Protein AF-A0A7G9G715-F1 (afdb_monomer)

Solvent-accessible surface area (backbone atoms only — not comparable to full-atom values): 4611 Å² total; per-residue (Å²): 113,51,70,62,49,54,50,49,49,52,54,47,54,55,49,49,53,55,49,47,71,67,40,89,52,67,65,58,35,51,49,53,50,51,54,51,51,53,52,48,50,51,34,40,76,66,70,51,41,54,73,67,57,46,51,53,55,50,52,55,51,49,55,51,49,53,54,50,50,50,66,67,68,49,73,80,90,78,84,132

Mean predicted aligned error: 5.47 Å

Foldseek 3Di:
DLVVVVVVLVVLLVVLLVQLLVDQDLVSLVVSLVVSLVVLVVCCVVVSDDPVVSVVSNVVSVVSSVVSVVVNPPDPPDDD

pLDDT: mean 87.65, std 12.7, range [43.75, 96.0]

Secondary structure (DSSP, 8-state):
-HHHHHHHHHHHHHHHHHHHHH--SHHHHHHHHHHHHHHHHHHHHTTSS-HHHHHHHHHHHHHHHHHHHHHHHS------

Organism: NCBI:txid2763669

Sequence (80 aa):
MEAQAREQVRKLLFRTKKDIQKAKDLETIAYLYAMTEGFLQGLVLAHTIDRQEYKRCRMEMESFRKGTETMKKAPSSGNC

Nearest PDB structures (foldseek):
  7m4u-assembly1_t  TM=7.767E-01  e=1.029E-01  Acinetobacter baumannii AB0057
  6yt9-assembly1_u  TM=7.880E-01  e=2.002E-01  Acinetobacter baumannii
  7y7e-assembly1_T  TM=7.468E-01  e=2.002E-01  Escherichia coli
  7n30-assembly1_ST  TM=7.411E-01  e=2.002E-01  Escherichia coli K-12
  8cwo-assembly1_T  TM=7.139E-01  e=2.878E-01  Cutibacterium acnes

Structure (mmCIF, N/CA/C/O backbone):
data_AF-A0A7G9G715-F1
#
_entry.id   AF-A0A7G9G715-F1
#
loop_
_atom_site.group_PDB
_atom_site.id
_atom_site.type_symbol
_atom_site.label_atom_id
_atom_site.label_alt_id
_atom_site.label_comp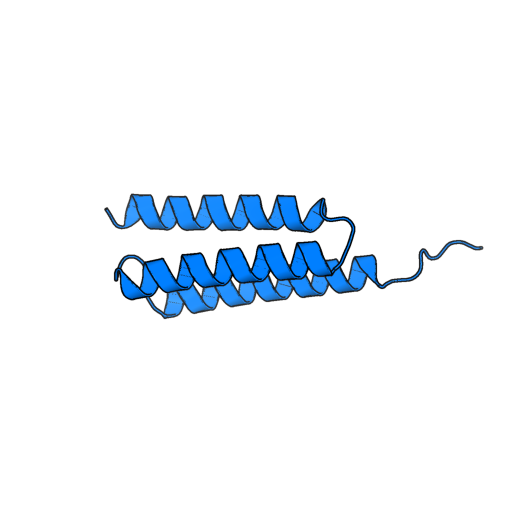_id
_atom_site.label_asym_id
_atom_site.label_entity_id
_atom_site.label_seq_id
_atom_site.pdbx_PDB_ins_code
_atom_site.Cartn_x
_atom_site.Cartn_y
_atom_site.Cartn_z
_atom_site.occupancy
_atom_site.B_iso_or_equiv
_atom_site.auth_seq_id
_atom_site.auth_comp_id
_atom_site.auth_asym_id
_atom_site.auth_atom_id
_atom_site.pdbx_PDB_model_num
ATOM 1 N N . MET A 1 1 ? 13.495 6.577 -15.718 1.00 64.62 1 MET A N 1
ATOM 2 C CA . MET A 1 1 ? 12.096 6.133 -15.517 1.00 64.62 1 MET A CA 1
ATOM 3 C C . MET A 1 1 ? 11.913 5.391 -14.190 1.00 64.62 1 MET A C 1
ATOM 5 O O . MET A 1 1 ? 11.050 5.791 -13.423 1.00 64.62 1 MET A O 1
ATOM 9 N N . GLU A 1 2 ? 12.754 4.409 -13.839 1.00 71.69 2 GLU A N 1
ATOM 10 C CA . GLU A 1 2 ? 12.617 3.635 -12.583 1.00 71.69 2 GLU A CA 1
ATOM 11 C C . GLU A 1 2 ? 12.669 4.464 -11.286 1.00 71.69 2 GLU A C 1
ATOM 13 O O . GLU A 1 2 ? 11.861 4.252 -10.384 1.00 71.69 2 GLU A O 1
ATOM 18 N N . ALA A 1 3 ? 13.576 5.443 -11.183 1.00 80.44 3 ALA A N 1
ATOM 19 C CA . ALA A 1 3 ? 13.692 6.283 -9.984 1.00 80.44 3 ALA A CA 1
ATOM 20 C C . ALA A 1 3 ? 12.401 7.068 -9.683 1.00 80.44 3 ALA A C 1
ATOM 22 O O . ALA A 1 3 ? 11.986 7.182 -8.531 1.00 80.44 3 ALA A O 1
ATOM 23 N N . GLN A 1 4 ? 11.725 7.552 -10.729 1.00 84.44 4 GLN A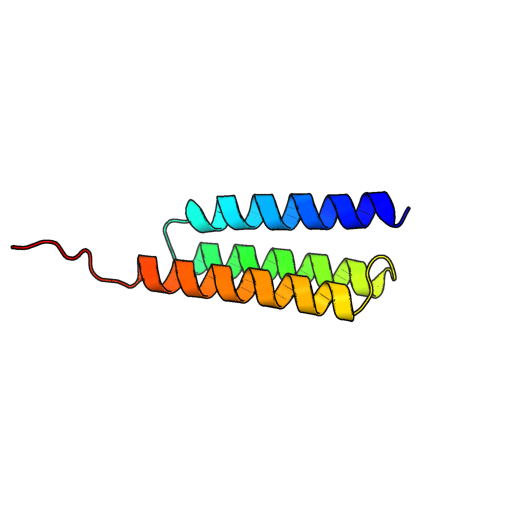 N 1
ATOM 24 C CA . GLN A 1 4 ? 10.459 8.272 -10.608 1.00 84.44 4 GLN A CA 1
ATOM 25 C C . GLN A 1 4 ? 9.333 7.350 -10.133 1.00 84.44 4 GLN A C 1
ATOM 27 O O . GLN A 1 4 ? 8.516 7.752 -9.308 1.00 84.44 4 GLN A O 1
ATOM 32 N N . ALA A 1 5 ? 9.305 6.106 -10.603 1.00 82.94 5 ALA A N 1
ATOM 33 C CA . ALA A 1 5 ? 8.286 5.155 -10.193 1.00 82.94 5 ALA A CA 1
ATOM 34 C C . ALA A 1 5 ? 8.489 4.639 -8.764 1.00 82.94 5 ALA A C 1
ATOM 36 O O . ALA A 1 5 ? 7.524 4.534 -8.011 1.00 82.94 5 ALA A O 1
ATOM 37 N N . ARG A 1 6 ? 9.736 4.403 -8.339 1.00 84.75 6 ARG A N 1
ATOM 38 C CA . ARG A 1 6 ? 10.044 4.090 -6.932 1.00 84.75 6 ARG A CA 1
ATOM 39 C C . ARG A 1 6 ? 9.616 5.223 -5.998 1.00 84.75 6 ARG A C 1
ATOM 41 O O . ARG A 1 6 ? 9.088 4.974 -4.916 1.00 84.75 6 ARG A O 1
ATOM 48 N N . GLU A 1 7 ? 9.780 6.470 -6.430 1.00 90.62 7 GLU A N 1
ATOM 49 C CA . GLU A 1 7 ? 9.294 7.628 -5.681 1.00 90.62 7 GLU A CA 1
ATOM 50 C C . GLU A 1 7 ? 7.759 7.702 -5.646 1.00 90.62 7 GLU A C 1
ATOM 52 O O . GLU A 1 7 ? 7.173 7.997 -4.604 1.00 90.62 7 GLU A O 1
ATOM 57 N N . GLN A 1 8 ? 7.078 7.371 -6.747 1.00 89.12 8 GLN A N 1
ATOM 58 C CA . GLN A 1 8 ? 5.617 7.250 -6.758 1.00 89.12 8 GLN A CA 1
ATOM 59 C C . GLN A 1 8 ? 5.123 6.151 -5.812 1.00 89.12 8 GLN A C 1
ATOM 61 O O . GLN A 1 8 ? 4.161 6.383 -5.083 1.00 89.12 8 GLN A O 1
ATOM 66 N N . VAL A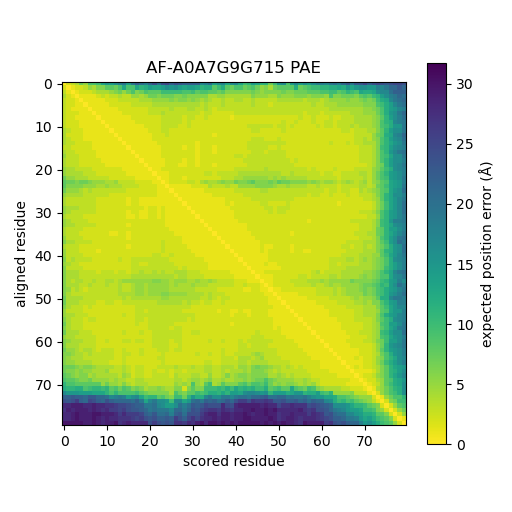 1 9 ? 5.807 5.003 -5.752 1.00 91.88 9 VAL A N 1
ATOM 67 C CA . VAL A 1 9 ? 5.513 3.934 -4.784 1.00 91.88 9 VAL A CA 1
ATOM 68 C C . VAL A 1 9 ? 5.634 4.453 -3.356 1.00 91.88 9 VAL A C 1
ATOM 70 O O . VAL A 1 9 ? 4.705 4.287 -2.570 1.00 91.88 9 VAL A O 1
ATOM 73 N N . ARG A 1 10 ? 6.725 5.147 -3.012 1.00 92.69 10 ARG A N 1
ATOM 74 C CA . ARG A 1 10 ? 6.896 5.731 -1.670 1.00 92.69 10 ARG A CA 1
ATOM 75 C C . ARG A 1 10 ? 5.778 6.706 -1.316 1.00 92.69 10 ARG A C 1
ATOM 77 O O . ARG A 1 10 ? 5.208 6.614 -0.228 1.00 92.69 10 ARG A O 1
ATOM 84 N N . LYS A 1 11 ? 5.434 7.611 -2.236 1.00 94.75 11 LYS A N 1
ATOM 85 C CA . LYS A 1 11 ? 4.344 8.579 -2.048 1.00 94.75 11 LYS A CA 1
ATOM 86 C C . LYS A 1 11 ? 2.992 7.892 -1.881 1.00 94.75 11 LYS A C 1
ATOM 88 O O . LYS A 1 11 ? 2.228 8.290 -1.003 1.00 94.75 11 LYS A O 1
ATOM 93 N N . LEU A 1 12 ? 2.716 6.860 -2.679 1.00 94.38 12 LEU A N 1
ATOM 94 C CA . LEU A 1 12 ? 1.504 6.055 -2.569 1.00 94.38 12 LEU A CA 1
ATOM 95 C C . LEU A 1 12 ? 1.418 5.399 -1.193 1.00 94.38 12 LEU A C 1
ATOM 97 O O . LEU A 1 12 ? 0.451 5.637 -0.481 1.00 94.38 12 LEU A O 1
ATOM 101 N N . LEU A 1 13 ? 2.444 4.648 -0.786 1.00 94.75 13 LEU A N 1
ATOM 102 C CA . LEU A 1 13 ? 2.471 3.959 0.507 1.00 94.75 13 LEU A CA 1
ATOM 103 C C . LEU A 1 13 ? 2.278 4.935 1.671 1.00 94.75 13 LEU A C 1
ATOM 105 O O . LEU A 1 13 ? 1.477 4.688 2.570 1.00 94.75 13 LEU A O 1
ATOM 109 N N . PHE A 1 14 ? 2.968 6.076 1.639 1.00 95.44 14 PHE A N 1
ATOM 110 C CA . PHE A 1 14 ? 2.823 7.112 2.656 1.00 95.44 14 PHE A CA 1
ATOM 111 C C . PHE A 1 14 ? 1.396 7.669 2.724 1.00 95.44 14 PHE A C 1
ATOM 113 O O . PHE A 1 14 ? 0.837 7.822 3.813 1.00 95.44 14 PHE A O 1
ATOM 120 N N . ARG A 1 15 ? 0.792 7.955 1.566 1.00 96.00 15 ARG A N 1
ATOM 121 C CA . ARG A 1 15 ? -0.579 8.462 1.486 1.00 96.00 15 ARG A CA 1
ATOM 122 C C . ARG A 1 15 ? -1.585 7.421 1.970 1.00 96.00 15 ARG A C 1
ATOM 124 O O . ARG A 1 15 ? -2.375 7.736 2.851 1.00 96.00 15 ARG A O 1
ATOM 131 N N . THR A 1 16 ? -1.502 6.183 1.487 1.00 95.06 16 THR A N 1
ATOM 132 C CA . THR A 1 16 ? -2.411 5.108 1.901 1.00 95.06 16 THR A CA 1
ATOM 133 C C . THR A 1 16 ? -2.337 4.866 3.403 1.00 95.06 16 THR A C 1
ATOM 135 O O . THR A 1 16 ? -3.371 4.696 4.036 1.00 95.06 16 THR A O 1
ATOM 138 N N . LYS A 1 17 ? -1.145 4.913 4.013 1.00 94.50 17 LYS A N 1
ATOM 139 C CA . LYS A 1 17 ? -1.015 4.805 5.474 1.00 94.50 17 LYS A CA 1
ATOM 140 C C . LYS A 1 17 ? -1.755 5.920 6.212 1.00 94.50 17 LYS A C 1
ATOM 142 O O . LYS A 1 17 ? -2.475 5.645 7.169 1.00 94.50 17 LYS A O 1
ATOM 147 N N . LYS A 1 18 ? -1.620 7.169 5.758 1.00 95.19 18 LYS A N 1
ATOM 148 C CA . LYS A 1 18 ? -2.369 8.298 6.332 1.00 95.19 18 LYS A CA 1
ATOM 149 C C . LYS A 1 18 ? -3.876 8.133 6.158 1.00 95.19 18 LYS A C 1
ATOM 151 O O . LYS A 1 18 ? -4.628 8.443 7.077 1.00 95.19 18 LYS A O 1
ATOM 156 N N . ASP A 1 19 ? -4.309 7.647 5.003 1.00 94.69 19 ASP A N 1
ATOM 157 C CA . ASP A 1 19 ? -5.726 7.440 4.717 1.00 94.69 19 ASP A CA 1
ATOM 158 C C . ASP A 1 19 ? -6.294 6.292 5.570 1.00 94.69 19 ASP A C 1
ATOM 160 O O . ASP A 1 19 ? -7.356 6.450 6.163 1.00 94.69 19 ASP A O 1
ATOM 164 N N . ILE A 1 20 ? -5.547 5.197 5.760 1.00 93.94 20 ILE A N 1
ATOM 165 C CA . ILE A 1 20 ? -5.905 4.087 6.663 1.00 93.94 20 ILE A CA 1
ATOM 166 C C . ILE A 1 20 ? -6.014 4.558 8.122 1.00 93.94 20 ILE A C 1
ATOM 168 O O . ILE A 1 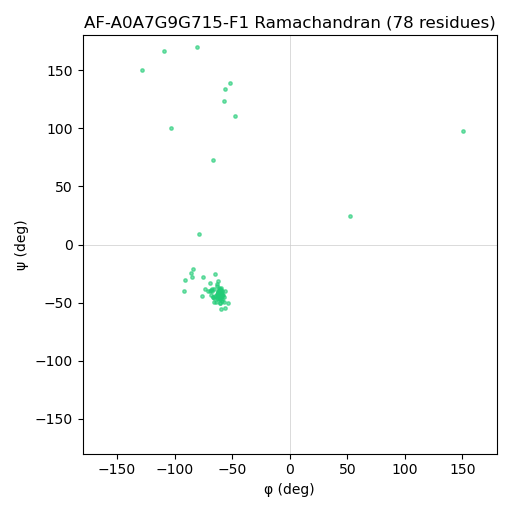20 ? -6.935 4.148 8.823 1.00 93.94 20 ILE A O 1
ATOM 172 N N . GLN A 1 21 ? -5.128 5.447 8.587 1.00 91.25 21 GLN A N 1
ATOM 173 C CA . GLN A 1 21 ? -5.227 6.022 9.940 1.00 91.25 21 GLN A CA 1
ATOM 174 C C . GLN A 1 21 ? -6.499 6.845 10.140 1.00 91.25 21 GLN A C 1
ATOM 176 O O . GLN A 1 21 ? -7.057 6.865 11.235 1.00 91.25 21 GLN A O 1
ATOM 181 N N . LYS A 1 22 ? -6.939 7.547 9.093 1.00 93.19 22 LYS A N 1
ATOM 182 C CA . LYS A 1 22 ? -8.124 8.411 9.127 1.00 93.19 22 LYS A CA 1
ATOM 183 C C . LYS A 1 22 ? -9.422 7.665 8.846 1.00 93.19 22 LYS A C 1
ATOM 185 O O . LYS A 1 22 ? -10.481 8.146 9.248 1.00 93.19 22 LYS A O 1
ATOM 190 N N . ALA A 1 23 ? -9.354 6.534 8.144 1.00 92.88 23 ALA A N 1
ATOM 191 C CA . ALA A 1 23 ? -10.497 5.675 7.872 1.00 92.88 23 ALA A CA 1
ATOM 192 C C . ALA A 1 23 ? -11.207 5.357 9.187 1.00 92.88 23 ALA A C 1
ATOM 194 O O . ALA A 1 23 ? -10.541 5.160 10.198 1.00 92.88 23 ALA A O 1
ATOM 195 N N . LYS A 1 24 ? -12.540 5.349 9.215 1.00 88.56 24 LYS A N 1
ATOM 196 C CA . LYS A 1 24 ? -13.302 5.132 10.456 1.00 88.56 24 LYS A CA 1
ATOM 197 C C . LYS A 1 24 ? -13.614 3.657 10.659 1.00 88.56 24 LYS A C 1
ATOM 199 O O . LYS A 1 24 ? -13.426 3.154 11.763 1.00 88.56 24 LYS A O 1
ATOM 204 N N . ASP A 1 25 ? -13.961 2.978 9.581 1.00 91.19 25 ASP A N 1
ATOM 205 C CA . ASP A 1 25 ? -14.375 1.583 9.519 1.00 91.19 25 ASP A CA 1
ATOM 206 C C . ASP A 1 25 ? -13.323 0.676 8.856 1.00 91.19 25 ASP A C 1
ATOM 208 O O . ASP A 1 25 ? -12.353 1.124 8.240 1.00 91.19 25 ASP A O 1
ATOM 212 N N . LEU A 1 26 ? -13.515 -0.633 9.031 1.00 90.31 26 LEU A N 1
ATOM 213 C CA . LEU A 1 26 ? -12.614 -1.667 8.521 1.00 90.31 26 LEU A CA 1
ATOM 214 C C . LEU A 1 26 ? -12.764 -1.886 7.011 1.00 90.31 26 LEU A C 1
ATOM 216 O O . LEU A 1 26 ? -11.799 -2.284 6.363 1.00 90.31 26 LEU A O 1
ATOM 220 N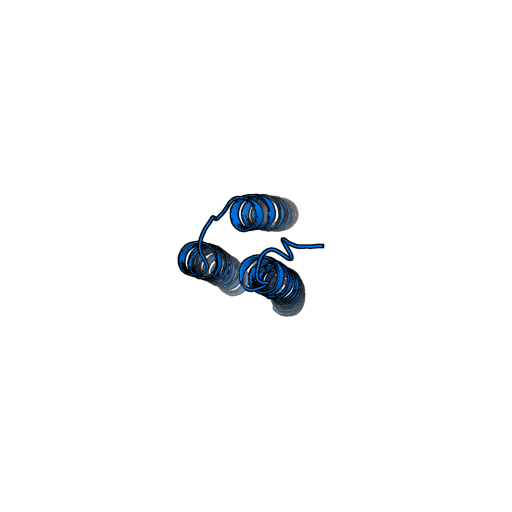 N . GLU A 1 27 ? -13.943 -1.617 6.450 1.00 93.38 27 GLU A N 1
ATOM 221 C CA . GLU A 1 27 ? -14.209 -1.776 5.019 1.00 93.38 27 GLU A CA 1
ATOM 222 C C . GLU A 1 27 ? -13.373 -0.785 4.202 1.00 93.38 27 GLU A C 1
ATOM 224 O O . GLU A 1 27 ? -12.661 -1.177 3.279 1.00 93.38 27 GLU A O 1
ATOM 229 N N . THR A 1 28 ? -13.339 0.478 4.625 1.00 93.50 28 THR A N 1
ATOM 230 C CA . THR A 1 28 ? -12.503 1.531 4.044 1.00 93.50 28 THR A CA 1
ATOM 231 C C . THR A 1 28 ? -11.020 1.171 4.128 1.00 93.50 28 THR A C 1
ATOM 233 O O . THR A 1 28 ? -10.272 1.367 3.172 1.00 93.50 28 THR A O 1
ATOM 236 N N . ILE A 1 29 ? -10.571 0.604 5.250 1.00 93.44 29 ILE A N 1
ATOM 237 C CA . ILE A 1 29 ? -9.179 0.162 5.420 1.00 93.44 29 ILE A CA 1
ATOM 238 C C . ILE A 1 29 ? -8.841 -0.984 4.461 1.00 93.44 29 ILE A C 1
ATOM 240 O O . ILE A 1 29 ? -7.782 -0.963 3.827 1.00 93.44 29 ILE A O 1
ATOM 244 N N . ALA A 1 30 ? -9.735 -1.966 4.334 1.00 92.94 30 ALA A N 1
ATOM 245 C CA . ALA A 1 30 ? -9.574 -3.083 3.413 1.00 92.94 30 ALA A CA 1
ATOM 246 C C . ALA A 1 30 ? -9.547 -2.607 1.953 1.00 92.94 30 ALA A C 1
ATOM 248 O O . ALA A 1 30 ? -8.676 -3.031 1.192 1.00 92.94 30 ALA A O 1
ATOM 249 N N . TYR A 1 31 ? -10.430 -1.674 1.588 1.00 94.94 31 TYR A N 1
ATOM 250 C CA . TYR A 1 31 ? -10.472 -1.055 0.266 1.00 94.94 31 TYR A CA 1
ATOM 251 C C . TYR A 1 31 ? -9.171 -0.312 -0.065 1.00 94.94 31 TYR A C 1
ATOM 253 O O . TYR A 1 31 ? -8.561 -0.556 -1.106 1.00 94.94 31 TYR A O 1
ATOM 261 N N . LEU A 1 32 ? -8.694 0.549 0.841 1.00 95.25 32 LEU A N 1
ATOM 262 C CA . LEU A 1 32 ? -7.442 1.291 0.662 1.00 95.25 32 LEU A CA 1
ATOM 263 C C . LEU A 1 32 ? -6.241 0.354 0.492 1.00 95.25 32 LEU A C 1
ATOM 265 O O . LEU A 1 32 ? -5.369 0.610 -0.339 1.00 95.25 32 LEU A O 1
ATOM 269 N N . TYR A 1 33 ? -6.203 -0.745 1.247 1.00 94.06 33 TYR A N 1
ATOM 270 C CA . TYR A 1 33 ? -5.177 -1.769 1.087 1.00 94.06 33 TYR A CA 1
ATOM 271 C C . TYR A 1 33 ? -5.250 -2.445 -0.290 1.00 94.06 33 TYR A C 1
ATOM 273 O O . TYR A 1 33 ? -4.233 -2.521 -0.980 1.00 94.06 33 TYR A O 1
ATOM 281 N N . ALA A 1 34 ? -6.439 -2.893 -0.708 1.00 95.62 34 ALA A N 1
ATOM 282 C CA . ALA A 1 34 ? -6.642 -3.593 -1.976 1.00 95.62 34 ALA A CA 1
ATOM 283 C C . ALA A 1 34 ? -6.284 -2.718 -3.189 1.00 95.62 34 ALA A C 1
ATOM 285 O O . ALA A 1 34 ? -5.605 -3.177 -4.107 1.00 95.62 34 ALA A O 1
ATOM 286 N N . MET A 1 35 ? -6.669 -1.438 -3.164 1.00 95.94 35 MET A N 1
ATOM 287 C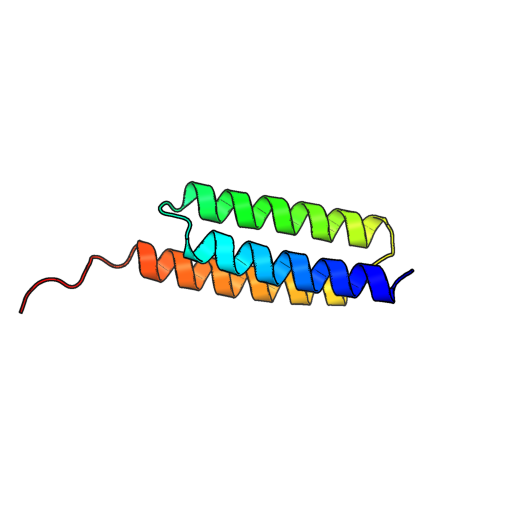 CA . MET A 1 35 ? -6.315 -0.472 -4.208 1.00 95.94 35 MET A CA 1
ATOM 288 C C . MET A 1 35 ? -4.798 -0.305 -4.341 1.00 95.94 35 MET A C 1
ATOM 290 O O . MET A 1 35 ? -4.257 -0.314 -5.448 1.00 95.94 35 MET A O 1
ATOM 294 N N . THR A 1 36 ? -4.094 -0.191 -3.214 1.00 95.44 36 THR A N 1
ATOM 295 C CA . THR A 1 36 ? -2.633 -0.072 -3.213 1.00 95.44 36 THR A CA 1
ATOM 296 C C . THR A 1 36 ? -1.959 -1.356 -3.684 1.00 95.44 36 THR A C 1
ATOM 298 O O . THR A 1 36 ? -1.009 -1.283 -4.461 1.00 95.44 36 THR A O 1
ATOM 301 N N . GLU A 1 37 ? -2.450 -2.530 -3.284 1.00 94.75 37 GLU A N 1
ATOM 302 C CA . GLU A 1 37 ? -1.935 -3.813 -3.775 1.00 94.75 37 GLU A CA 1
ATOM 303 C C . GLU A 1 37 ? -2.097 -3.940 -5.298 1.00 94.75 37 GLU A C 1
ATOM 305 O O . GLU A 1 37 ? -1.125 -4.260 -5.985 1.00 94.75 37 GLU A O 1
ATOM 310 N N . GLY A 1 38 ? -3.276 -3.611 -5.836 1.00 95.69 38 GLY A N 1
ATOM 311 C CA . GLY A 1 38 ? -3.535 -3.633 -7.277 1.00 95.69 38 GLY A CA 1
ATOM 312 C C . GLY A 1 38 ? -2.616 -2.693 -8.061 1.00 95.69 38 GLY A C 1
ATOM 313 O O . GLY A 1 38 ? -2.060 -3.076 -9.091 1.00 95.69 38 GLY A O 1
ATOM 314 N N . PHE A 1 39 ? -2.367 -1.487 -7.543 1.00 93.94 39 PHE A N 1
ATOM 315 C CA . PHE A 1 39 ? -1.421 -0.560 -8.166 1.00 93.94 39 PHE A CA 1
ATOM 316 C C . PHE A 1 39 ? 0.011 -1.114 -8.177 1.00 93.94 39 PHE A C 1
ATOM 318 O O . PHE A 1 39 ? 0.685 -1.082 -9.208 1.00 93.94 39 PHE A O 1
ATOM 325 N N . LEU A 1 40 ? 0.477 -1.664 -7.051 1.00 94.25 40 LEU A N 1
ATOM 326 C CA . LEU A 1 40 ? 1.808 -2.266 -6.962 1.00 94.25 40 LEU A CA 1
ATOM 327 C C . LEU A 1 40 ? 1.957 -3.461 -7.920 1.00 94.25 40 LEU A C 1
ATOM 329 O O . LEU A 1 40 ? 3.017 -3.614 -8.525 1.00 94.25 40 LEU A O 1
ATOM 333 N N . GLN A 1 41 ? 0.910 -4.272 -8.109 1.00 94.31 41 GLN A N 1
ATOM 334 C CA . GLN A 1 41 ? 0.905 -5.351 -9.106 1.00 94.31 41 GLN A CA 1
ATOM 335 C C . GLN A 1 41 ? 1.043 -4.810 -10.532 1.00 94.31 41 GLN A C 1
ATOM 337 O O . GLN A 1 41 ? 1.846 -5.334 -11.303 1.00 94.31 41 GLN A O 1
ATOM 342 N N . GLY A 1 42 ? 0.325 -3.734 -10.867 1.00 9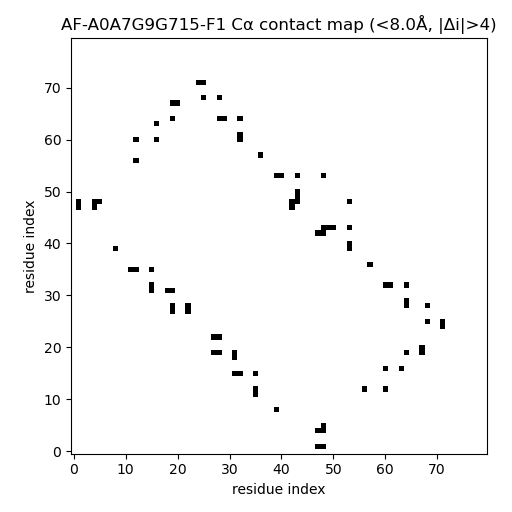3.19 42 GLY A N 1
ATOM 343 C CA . GLY A 1 42 ? 0.460 -3.058 -12.159 1.00 93.19 42 GLY A CA 1
ATOM 344 C C . GLY A 1 42 ? 1.897 -2.607 -12.437 1.00 93.19 42 GLY A C 1
ATOM 345 O O . GLY A 1 42 ? 2.402 -2.802 -13.540 1.00 93.19 42 GLY A O 1
ATOM 346 N N . LEU A 1 43 ? 2.600 -2.095 -11.422 1.00 91.62 43 LEU A N 1
ATOM 347 C CA . LEU A 1 43 ? 4.007 -1.702 -11.557 1.00 91.62 43 LEU A CA 1
ATOM 348 C C . LEU A 1 43 ? 4.964 -2.886 -11.741 1.00 91.62 43 LEU A C 1
ATOM 350 O O . LEU A 1 43 ? 5.966 -2.748 -12.444 1.00 91.62 43 LEU A O 1
ATOM 354 N N . VAL A 1 44 ? 4.669 -4.042 -11.140 1.00 94.12 44 VAL A N 1
ATOM 355 C CA . VAL A 1 44 ? 5.431 -5.277 -11.390 1.00 94.12 44 VAL A CA 1
ATOM 356 C C . VAL A 1 44 ? 5.226 -5.754 -12.826 1.00 94.12 44 VAL A C 1
ATOM 358 O O . VAL A 1 44 ? 6.197 -6.104 -13.492 1.00 94.12 44 VAL A O 1
ATOM 361 N N . LEU A 1 45 ? 3.982 -5.750 -13.317 1.00 92.81 45 LEU A N 1
ATOM 362 C CA . LEU A 1 45 ? 3.659 -6.131 -14.698 1.00 92.81 45 LEU A CA 1
ATOM 363 C C . LEU A 1 45 ? 4.300 -5.185 -15.720 1.00 92.81 45 LEU A C 1
ATOM 365 O O . LEU A 1 45 ? 4.735 -5.625 -16.777 1.00 92.81 45 LEU A O 1
ATOM 369 N N . ALA A 1 46 ? 4.422 -3.902 -15.380 1.00 91.88 46 ALA A N 1
ATOM 370 C CA . ALA A 1 46 ? 5.127 -2.906 -16.180 1.00 91.88 46 ALA A CA 1
ATOM 371 C C . ALA A 1 46 ? 6.662 -2.957 -16.025 1.00 91.88 46 ALA A C 1
ATOM 373 O O . ALA A 1 46 ? 7.340 -2.025 -16.456 1.00 91.88 46 ALA A O 1
ATOM 374 N N . HIS A 1 47 ? 7.219 -3.981 -15.361 1.00 90.06 47 HIS A N 1
ATOM 375 C CA . HIS A 1 47 ? 8.657 -4.130 -15.080 1.00 90.06 47 HIS A CA 1
ATOM 376 C C . HIS A 1 47 ? 9.302 -2.905 -14.414 1.00 90.06 47 HIS A C 1
ATOM 378 O O . HIS A 1 47 ? 10.498 -2.664 -14.527 1.00 90.06 47 HIS A O 1
ATOM 384 N N . THR A 1 48 ? 8.495 -2.107 -13.721 1.00 88.94 48 THR A N 1
ATOM 385 C CA . THR A 1 48 ? 8.901 -0.817 -13.167 1.00 88.94 48 THR A CA 1
ATOM 386 C C . THR A 1 48 ? 9.436 -0.958 -11.741 1.00 88.94 48 THR A C 1
ATOM 388 O O . THR A 1 48 ? 10.309 -0.203 -11.308 1.00 88.94 48 THR A O 1
ATOM 391 N N . ILE A 1 49 ? 8.920 -1.946 -11.010 1.00 90.56 49 ILE A N 1
ATOM 392 C CA . ILE A 1 49 ? 9.495 -2.456 -9.766 1.00 90.56 49 ILE A CA 1
ATOM 393 C C . ILE A 1 49 ? 9.630 -3.972 -9.879 1.00 90.56 49 ILE A C 1
ATOM 395 O O . ILE A 1 49 ? 8.841 -4.627 -10.561 1.00 90.56 49 ILE A O 1
ATOM 399 N N . ASP A 1 50 ? 10.615 -4.545 -9.199 1.00 91.62 50 ASP A N 1
ATOM 400 C CA . ASP A 1 50 ? 10.782 -5.993 -9.173 1.00 91.62 50 ASP A CA 1
ATOM 401 C C . ASP A 1 50 ? 9.835 -6.671 -8.159 1.00 91.62 50 ASP A C 1
ATOM 403 O O . ASP A 1 50 ? 9.160 -6.045 -7.331 1.00 91.62 50 ASP A O 1
ATOM 407 N N . ARG A 1 51 ? 9.780 -8.007 -8.219 1.00 92.12 51 ARG A N 1
ATOM 408 C CA . ARG A 1 51 ? 8.947 -8.814 -7.314 1.00 92.12 51 ARG A CA 1
ATOM 409 C C . ARG A 1 51 ? 9.386 -8.725 -5.849 1.00 92.12 51 ARG A C 1
ATOM 411 O O . ARG A 1 51 ? 8.566 -8.990 -4.970 1.00 92.12 51 ARG A O 1
ATOM 418 N N . GLN A 1 52 ? 10.649 -8.423 -5.564 1.00 93.31 52 GLN A N 1
ATOM 419 C CA . GLN A 1 52 ? 11.161 -8.313 -4.199 1.00 93.31 52 GLN A CA 1
ATOM 420 C C . GLN A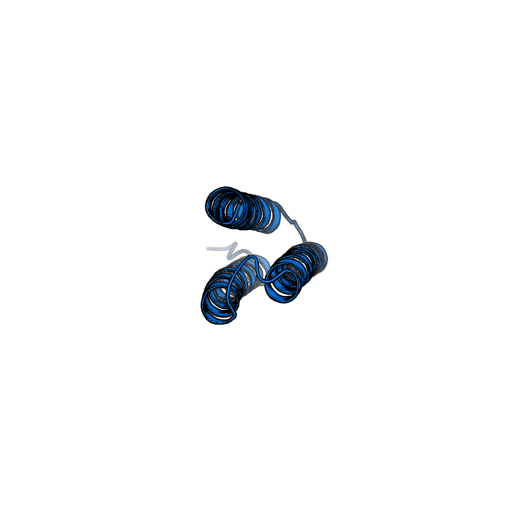 1 52 ? 10.709 -6.994 -3.562 1.00 93.31 52 GLN A C 1
ATOM 422 O O . GLN A 1 52 ? 10.210 -6.997 -2.436 1.00 93.31 52 GLN A O 1
ATOM 427 N N . GLU A 1 53 ? 10.793 -5.898 -4.310 1.00 91.62 53 GLU A N 1
ATOM 428 C CA . GLU A 1 53 ? 10.261 -4.584 -3.964 1.00 91.62 53 GLU A CA 1
ATOM 429 C C . GLU A 1 53 ? 8.753 -4.672 -3.694 1.00 91.62 53 GLU A C 1
ATOM 431 O O . GLU A 1 53 ? 8.294 -4.270 -2.625 1.00 91.62 53 GLU A O 1
ATOM 436 N N . TYR A 1 54 ? 7.995 -5.309 -4.597 1.00 93.81 54 TYR A N 1
ATOM 437 C CA . TYR A 1 54 ? 6.566 -5.579 -4.406 1.00 93.81 54 TYR A CA 1
ATOM 438 C C . TYR A 1 54 ? 6.274 -6.304 -3.089 1.00 93.81 54 TYR A C 1
ATOM 440 O O . TYR A 1 54 ? 5.428 -5.865 -2.307 1.00 93.81 54 TYR A O 1
ATOM 448 N N . LYS A 1 55 ? 6.996 -7.400 -2.809 1.00 94.88 55 LYS A N 1
ATOM 449 C CA . LYS A 1 55 ? 6.832 -8.167 -1.565 1.00 94.88 55 LYS A CA 1
ATOM 450 C C . LYS A 1 55 ? 7.114 -7.307 -0.335 1.00 94.88 55 LYS A C 1
ATOM 452 O O . LYS A 1 55 ? 6.346 -7.369 0.623 1.00 94.88 55 LYS A O 1
ATOM 457 N N . ARG A 1 56 ? 8.172 -6.490 -0.361 1.00 93.88 56 ARG A N 1
ATOM 458 C CA . ARG A 1 56 ? 8.513 -5.587 0.747 1.00 93.88 56 ARG A CA 1
ATOM 459 C C . ARG A 1 56 ? 7.386 -4.588 1.011 1.00 93.88 56 ARG A C 1
ATOM 461 O O . ARG A 1 56 ? 6.918 -4.495 2.142 1.00 93.88 56 ARG A O 1
ATOM 468 N N . CYS A 1 57 ? 6.908 -3.909 -0.032 1.00 94.25 57 CYS A N 1
ATOM 469 C CA . CYS A 1 57 ? 5.818 -2.937 0.067 1.00 94.25 57 CYS A CA 1
ATOM 470 C C . CYS A 1 57 ? 4.518 -3.576 0.578 1.00 94.25 57 CYS A C 1
ATOM 472 O O . CYS A 1 57 ? 3.841 -3.013 1.438 1.00 94.25 57 CYS A O 1
ATOM 474 N N . ARG A 1 58 ? 4.189 -4.779 0.096 1.00 94.12 58 ARG A N 1
ATOM 475 C CA . ARG A 1 58 ? 3.002 -5.525 0.526 1.00 94.12 58 ARG A CA 1
ATOM 476 C C . ARG A 1 58 ? 3.049 -5.882 2.013 1.00 94.12 58 ARG A C 1
ATOM 478 O O . ARG A 1 58 ? 2.069 -5.645 2.713 1.00 94.12 58 ARG A O 1
ATOM 485 N N . MET A 1 59 ? 4.178 -6.408 2.499 1.00 94.38 59 MET A N 1
ATOM 486 C CA . MET A 1 59 ? 4.351 -6.773 3.914 1.00 94.38 59 MET A CA 1
ATOM 487 C C . MET A 1 59 ? 4.247 -5.555 4.836 1.00 94.38 59 MET A C 1
ATOM 489 O O . MET A 1 59 ? 3.612 -5.616 5.890 1.00 94.38 59 MET A O 1
ATOM 493 N N . GLU A 1 60 ? 4.842 -4.436 4.425 1.00 93.25 60 GLU A N 1
ATOM 494 C CA . GLU A 1 60 ? 4.782 -3.173 5.159 1.00 93.25 60 GLU A CA 1
ATOM 495 C C . GLU A 1 60 ? 3.335 -2.676 5.297 1.00 93.25 60 GLU A C 1
ATOM 497 O O . GLU A 1 60 ? 2.889 -2.333 6.395 1.00 93.25 60 GLU A O 1
ATOM 502 N N . MET A 1 61 ? 2.578 -2.692 4.197 1.00 92.75 61 MET A N 1
ATOM 503 C CA . MET A 1 61 ? 1.166 -2.311 4.195 1.00 92.75 61 MET A CA 1
ATOM 504 C C . MET A 1 61 ? 0.301 -3.274 5.003 1.00 92.75 61 MET A C 1
ATOM 506 O O . MET A 1 61 ? -0.617 -2.836 5.690 1.00 92.75 61 MET A O 1
ATOM 510 N N . GLU A 1 62 ? 0.581 -4.575 4.943 1.00 93.50 62 GLU A N 1
ATOM 511 C CA . GLU A 1 62 ? -0.212 -5.587 5.641 1.00 93.50 62 GLU A CA 1
ATOM 512 C C . GLU A 1 62 ? -0.040 -5.466 7.155 1.00 93.50 62 GLU A C 1
ATOM 514 O O . GLU A 1 62 ? -1.020 -5.482 7.901 1.00 93.50 62 GLU A O 1
ATOM 519 N N . SER A 1 63 ? 1.203 -5.267 7.596 1.00 92.56 63 SER A N 1
ATOM 520 C CA . SER A 1 63 ? 1.534 -5.024 9.000 1.00 92.56 63 SER A CA 1
ATOM 521 C C . SER A 1 63 ? 0.811 -3.780 9.518 1.00 92.56 63 SER A C 1
ATOM 523 O O . SER A 1 63 ? 0.207 -3.802 10.590 1.00 92.56 63 SER A O 1
ATOM 525 N N . PHE A 1 64 ? 0.801 -2.710 8.720 1.00 92.00 64 PHE A N 1
ATOM 526 C CA . PHE A 1 64 ? 0.123 -1.466 9.065 1.00 92.00 64 PHE A CA 1
ATOM 527 C C . PHE A 1 64 ? -1.403 -1.604 9.122 1.00 92.00 64 PHE A C 1
ATOM 529 O O . PHE A 1 64 ? -2.036 -1.132 10.071 1.00 92.00 64 PHE A O 1
ATOM 536 N N . ARG A 1 65 ? -1.992 -2.277 8.125 1.00 92.31 65 ARG A N 1
ATOM 537 C CA . ARG A 1 65 ? -3.426 -2.569 8.070 1.00 92.31 65 ARG A CA 1
ATOM 538 C C . ARG A 1 65 ? -3.852 -3.328 9.320 1.00 92.31 65 ARG A C 1
ATOM 540 O O . ARG A 1 65 ? -4.710 -2.845 10.048 1.00 92.31 65 ARG A O 1
ATOM 547 N N . LYS A 1 66 ? -3.189 -4.451 9.617 1.00 91.00 66 LYS A N 1
ATOM 548 C CA . LYS A 1 66 ? -3.474 -5.293 10.788 1.00 91.00 66 LYS A CA 1
ATOM 549 C C . LYS A 1 66 ? -3.333 -4.522 12.100 1.00 91.00 66 LYS A C 1
ATOM 551 O O . LYS A 1 66 ? -4.212 -4.610 12.949 1.00 91.00 66 LYS A O 1
ATOM 556 N N . GLY A 1 67 ? -2.272 -3.725 12.253 1.00 89.56 67 GLY 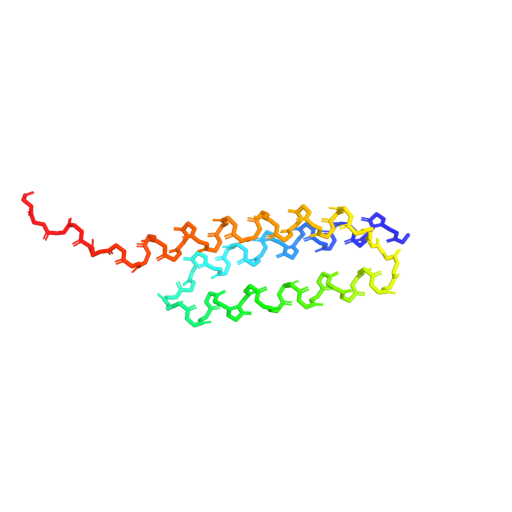A N 1
ATOM 557 C CA . GLY A 1 67 ? -2.099 -2.870 13.432 1.00 89.56 67 GLY A CA 1
ATOM 558 C C . GLY A 1 67 ? -3.262 -1.891 13.620 1.00 89.56 67 GLY A C 1
ATOM 559 O O . GLY A 1 67 ? -3.792 -1.759 14.722 1.00 89.56 67 GLY A O 1
ATOM 560 N N . THR A 1 68 ? -3.718 -1.267 12.532 1.00 88.81 68 THR A N 1
ATOM 561 C CA . THR A 1 68 ? -4.844 -0.319 12.563 1.00 88.81 68 THR A CA 1
ATOM 562 C C . THR A 1 68 ? -6.184 -1.022 12.812 1.00 88.81 68 THR A C 1
ATOM 564 O O . THR A 1 68 ? -7.004 -0.527 13.582 1.00 88.81 68 THR A O 1
ATOM 567 N N . GLU A 1 69 ? -6.411 -2.194 12.212 1.00 88.00 69 GLU A N 1
ATOM 568 C CA . GLU A 1 69 ? -7.602 -3.020 12.451 1.00 88.00 69 GLU A CA 1
ATOM 569 C C . GLU A 1 69 ? -7.698 -3.442 13.923 1.00 88.00 69 GLU A C 1
ATOM 571 O O . GLU A 1 69 ? -8.774 -3.351 14.511 1.00 88.00 69 GLU A O 1
ATOM 576 N N . THR A 1 70 ? -6.582 -3.837 14.543 1.00 87.00 70 THR A N 1
ATOM 577 C CA . THR A 1 70 ? -6.527 -4.165 15.975 1.00 87.00 70 THR A CA 1
ATOM 578 C C . THR A 1 70 ? -6.876 -2.956 16.842 1.00 87.00 70 THR A C 1
ATOM 580 O O . THR A 1 70 ? -7.704 -3.083 17.739 1.00 87.00 70 THR A O 1
ATOM 583 N N . MET A 1 71 ? -6.327 -1.769 16.550 1.00 84.06 71 MET A N 1
ATOM 584 C CA . MET A 1 71 ? -6.651 -0.538 17.292 1.00 84.06 71 MET A CA 1
ATOM 585 C C . MET A 1 71 ? -8.128 -0.143 17.177 1.00 84.06 71 MET A C 1
ATOM 587 O O . MET A 1 71 ? -8.682 0.430 18.107 1.00 84.06 71 MET A O 1
ATOM 591 N N . LYS A 1 72 ? -8.770 -0.448 16.046 1.00 80.00 72 LYS A N 1
ATOM 592 C CA . LYS A 1 72 ? -10.186 -0.135 15.803 1.00 80.00 72 LYS A CA 1
ATOM 593 C C . LYS A 1 72 ? -11.157 -1.167 16.355 1.00 80.00 72 LYS A C 1
ATOM 595 O O . LYS A 1 72 ? -12.299 -0.824 16.635 1.00 80.00 72 LYS A O 1
ATOM 600 N N . LYS A 1 73 ? -10.723 -2.423 16.467 1.00 74.56 73 LYS A N 1
ATOM 601 C CA . LYS A 1 73 ? -11.494 -3.505 17.093 1.00 74.56 73 LYS A CA 1
ATOM 602 C C . LYS A 1 73 ? -11.345 -3.535 18.608 1.00 74.56 73 LYS A C 1
ATOM 604 O O . LYS A 1 73 ? -12.193 -4.128 19.267 1.00 74.56 73 LYS A O 1
ATOM 609 N N . ALA A 1 74 ? -10.280 -2.946 19.154 1.00 68.62 74 ALA A N 1
ATOM 610 C CA . ALA A 1 74 ? -10.139 -2.807 20.591 1.00 68.62 74 ALA A CA 1
ATOM 611 C C . ALA A 1 74 ? -11.366 -2.045 21.125 1.00 68.62 74 ALA A C 1
ATOM 613 O O . ALA A 1 74 ? -11.639 -0.941 20.642 1.00 68.62 74 ALA A O 1
ATOM 614 N N . PRO A 1 75 ? -12.126 -2.607 22.084 1.00 54.69 75 PRO A N 1
ATOM 615 C CA . PRO A 1 75 ? -13.126 -1.817 22.779 1.00 54.69 75 PRO A CA 1
ATOM 616 C C . PRO A 1 75 ? -12.387 -0.625 23.383 1.00 54.69 75 PRO A C 1
ATOM 618 O O . PRO A 1 75 ? -11.305 -0.802 23.950 1.00 54.69 75 PRO A O 1
ATOM 621 N N . SER A 1 76 ? -12.928 0.588 23.232 1.00 51.09 76 SER A N 1
ATOM 622 C CA . SER A 1 76 ? -12.467 1.716 24.037 1.00 51.09 76 SER A CA 1
ATOM 623 C C . SER A 1 76 ? -12.426 1.228 25.478 1.00 51.09 76 SER A C 1
ATOM 625 O O . SER A 1 76 ? -13.469 0.929 26.054 1.00 51.09 76 SER A O 1
ATOM 627 N N . SER A 1 77 ? -11.221 1.084 26.026 1.00 46.34 77 SER A N 1
ATOM 628 C CA . SER A 1 77 ? -10.983 0.859 27.446 1.00 46.34 77 SER A CA 1
ATOM 629 C C . SER A 1 77 ? -11.422 2.127 28.179 1.00 46.34 77 SER A C 1
ATOM 631 O O . SER A 1 77 ? -10.605 2.950 28.576 1.00 46.34 77 SER A O 1
ATOM 633 N N . GLY A 1 78 ? -12.734 2.323 28.256 1.00 49.53 78 GLY A N 1
ATOM 634 C CA . GLY A 1 78 ? -13.414 3.264 29.117 1.00 49.53 78 GLY A CA 1
ATOM 635 C C . GLY A 1 78 ? -13.999 2.472 30.272 1.00 49.53 78 GLY A C 1
ATOM 636 O O . GLY A 1 78 ? -15.007 1.792 30.094 1.00 49.53 78 GLY A O 1
ATOM 637 N N . ASN A 1 79 ? -13.289 2.512 31.399 1.00 44.62 79 ASN A N 1
ATOM 638 C CA . ASN A 1 79 ? -13.788 2.662 32.770 1.00 44.62 79 ASN A CA 1
ATOM 639 C C . ASN A 1 79 ? -12.848 1.951 33.747 1.00 44.62 79 ASN A C 1
ATOM 641 O O . ASN A 1 79 ? -12.954 0.742 33.934 1.00 44.62 79 ASN A O 1
ATOM 645 N N . CYS A 1 80 ? -11.957 2.734 34.354 1.00 43.75 80 CYS A N 1
ATOM 646 C CA . CYS A 1 80 ? -11.777 2.845 35.803 1.00 43.75 80 CYS A CA 1
ATOM 647 C C . CYS A 1 80 ? -11.150 4.214 36.084 1.00 43.75 80 CYS A C 1
ATOM 649 O O . CYS A 1 80 ? -10.190 4.569 35.361 1.00 43.75 80 CYS A O 1
#

Radius of gyration: 14.76 Å; Cα contacts (8 Å, |Δi|>4): 43; chains: 1; bounding box: 28×17×52 Å